Protein AF-A0A9P9NUQ5-F1 (afdb_monomer)

Sequence (157 aa):
LVCNHISLRRHKNSFRQADYSDAPTRTHVYGKLITYFRDKPTKPDWVEKVNLLPDTPVWKLWKERTLQGNATDAKDLYDDCRVILQNRARRDTEEKERQARRAEENARVIFEDARHEKEEATSALFTVSADANATHEAVRNAEMRLRGAEASFNLIE

Nearest PDB structures (foldseek):
  3g6b-assembly1_B  TM=4.483E-01  e=2.975E+00  Thermotoga maritima
  3g67-assembly1_B  TM=4.502E-01  e=3.482E+00  Thermotoga maritima
  3ja6-assembly1_I  TM=4.090E-01  e=8.063E+00  Escherichia coli

Radius of gyration: 34.37 Å; Cα contacts (8 Å, |Δi|>4): 74; chains: 1; bounding box: 95×34×84 Å

Mean predicted aligned error: 12.93 Å

Solvent-accessible surface area (backbone atoms only — not comparable to full-atom values): 9074 Å² total; per-residue (Å²): 137,85,82,80,80,76,58,68,69,63,56,61,57,52,70,73,67,59,82,58,87,82,55,78,48,72,44,42,58,51,43,53,51,52,58,71,50,61,87,43,93,72,56,97,59,57,56,66,76,68,59,73,62,70,97,43,74,48,52,52,55,29,52,56,46,49,73,73,62,57,87,61,56,45,55,60,47,43,54,50,33,46,53,52,51,53,54,48,56,50,51,56,47,56,48,51,53,50,51,50,51,50,51,52,53,51,36,51,51,51,34,54,50,28,47,49,50,29,52,51,34,54,50,51,66,73,47,94,58,99,51,66,65,65,41,53,52,48,30,54,51,25,49,53,48,31,53,52,31,49,57,57,39,66,73,75,111

Secondary structure (DSSP, 8-state):
-------HHHHHHHTTS--GGGSPPHHHHHHHHHHHHHTSSS-TTHHHHTT-S-SSHHHHHHHHHHHTT--S-HHHHHHHHHHHHHHHHHHHHHHHHHHHHHHHHHHHHHHHHHHHHHHHHHHHHHS--S-HHHHHHHHHHHHHHHHHHHHHHTTT-

Structure (mmCIF, N/CA/C/O backbone):
data_AF-A0A9P9NUQ5-F1
#
_entry.id   AF-A0A9P9NUQ5-F1
#
loop_
_atom_site.group_PDB
_atom_site.id
_atom_site.type_symbol
_atom_site.label_atom_id
_atom_site.label_alt_id
_atom_site.label_comp_id
_atom_site.label_asym_id
_atom_site.label_entity_id
_atom_site.label_seq_id
_atom_site.pdbx_PDB_ins_code
_atom_site.Cartn_x
_atom_site.Cartn_y
_atom_site.Cartn_z
_atom_site.occupancy
_atom_site.B_iso_or_equiv
_atom_site.auth_seq_id
_atom_site.auth_comp_id
_atom_site.auth_asym_id
_atom_site.auth_atom_id
_atom_site.pdbx_PDB_model_num
ATOM 1 N N . LEU A 1 1 ? -60.138 -3.903 37.120 1.00 37.00 1 LEU A N 1
ATOM 2 C CA . LEU A 1 1 ? -58.679 -3.985 36.880 1.00 37.00 1 LEU A CA 1
ATOM 3 C C . LEU A 1 1 ? -58.412 -3.450 35.480 1.00 37.00 1 LEU A C 1
ATOM 5 O O . LEU A 1 1 ? -58.644 -4.157 34.512 1.00 37.00 1 LEU A O 1
ATOM 9 N N . VAL A 1 2 ? -58.065 -2.166 35.366 1.00 34.53 2 VAL A N 1
ATOM 10 C CA . VAL A 1 2 ? -57.810 -1.512 34.073 1.00 34.53 2 VAL A CA 1
ATOM 11 C C . VAL A 1 2 ? -56.310 -1.596 33.814 1.00 34.53 2 VAL A C 1
ATOM 13 O O . VAL A 1 2 ? -55.522 -0.962 34.511 1.00 34.53 2 VAL A O 1
ATOM 16 N N . CYS A 1 3 ? -55.905 -2.435 32.863 1.00 41.12 3 CYS A N 1
ATOM 17 C CA . CYS A 1 3 ? -54.513 -2.539 32.443 1.00 41.12 3 CYS A CA 1
ATOM 18 C C . CYS A 1 3 ? -54.112 -1.269 31.683 1.00 41.12 3 CYS A C 1
ATOM 20 O O . CYS A 1 3 ? -54.646 -0.971 30.616 1.00 41.12 3 CYS A O 1
ATOM 22 N N . ASN A 1 4 ? -53.152 -0.528 32.241 1.00 46.91 4 ASN A N 1
ATOM 23 C CA . ASN A 1 4 ? -52.512 0.603 31.584 1.00 46.91 4 ASN A CA 1
ATOM 24 C C . ASN A 1 4 ? -51.770 0.122 30.329 1.00 46.91 4 ASN A C 1
ATOM 26 O O . ASN A 1 4 ? -50.691 -0.465 30.414 1.00 46.91 4 ASN A O 1
ATOM 30 N N . HIS A 1 5 ? -52.328 0.422 29.156 1.00 47.38 5 HIS A N 1
ATOM 31 C CA . HIS A 1 5 ? -51.609 0.403 27.886 1.00 47.38 5 HIS A CA 1
ATOM 32 C C . HIS A 1 5 ? -50.546 1.514 27.891 1.00 47.38 5 HIS A C 1
ATOM 34 O O . HIS A 1 5 ? -50.738 2.609 27.360 1.00 47.38 5 HIS A O 1
ATOM 40 N N . ILE A 1 6 ? -49.399 1.236 28.513 1.00 53.00 6 ILE A N 1
ATOM 41 C CA . ILE A 1 6 ? -48.202 2.064 28.377 1.00 53.00 6 ILE A CA 1
ATOM 42 C C . ILE A 1 6 ? -47.757 1.955 26.915 1.00 53.00 6 ILE A C 1
ATOM 44 O O . ILE A 1 6 ? -47.270 0.927 26.450 1.00 53.00 6 ILE A O 1
ATOM 48 N N . SER A 1 7 ? -48.011 3.020 26.159 1.00 54.12 7 SER A N 1
ATOM 49 C CA . SER A 1 7 ? -47.736 3.102 24.728 1.00 54.12 7 SER A CA 1
ATOM 50 C C . SER A 1 7 ? -46.243 2.912 24.439 1.00 54.12 7 SER A C 1
ATOM 52 O O . SER A 1 7 ? -45.422 3.785 24.730 1.00 54.12 7 SER A O 1
ATOM 54 N N . LEU A 1 8 ? -45.901 1.798 23.780 1.00 51.75 8 LEU A N 1
ATOM 55 C CA . LEU A 1 8 ? -44.569 1.476 23.237 1.00 51.75 8 LEU A CA 1
ATOM 56 C C . LEU A 1 8 ? -43.956 2.611 22.388 1.00 51.75 8 LEU A C 1
ATOM 58 O O . LEU A 1 8 ? -42.737 2.667 22.212 1.00 51.75 8 LEU A O 1
ATOM 62 N N . ARG A 1 9 ? -44.769 3.552 21.879 1.00 50.84 9 ARG A N 1
ATOM 63 C CA . ARG A 1 9 ? -44.282 4.739 21.156 1.00 50.84 9 ARG A CA 1
ATOM 64 C C . ARG A 1 9 ? -43.497 5.705 22.048 1.00 50.84 9 ARG A C 1
ATOM 66 O O . ARG A 1 9 ? -42.528 6.285 21.569 1.00 50.84 9 ARG A O 1
ATOM 73 N N . ARG A 1 10 ? -43.853 5.853 23.332 1.00 49.00 10 ARG A N 1
ATOM 74 C CA . ARG A 1 10 ? -43.114 6.726 24.269 1.00 49.00 10 ARG A CA 1
ATOM 75 C C . ARG A 1 10 ? -41.730 6.161 24.602 1.00 49.00 10 ARG A C 1
ATOM 77 O O . ARG A 1 10 ? -40.779 6.923 24.713 1.00 49.00 10 ARG A O 1
ATOM 84 N N . HIS A 1 11 ? -41.594 4.836 24.684 1.00 50.03 11 HIS A N 1
ATOM 85 C CA . HIS A 1 11 ? -40.300 4.185 24.922 1.00 50.03 11 HIS A CA 1
ATOM 86 C C . HIS A 1 11 ? -39.358 4.262 23.717 1.00 50.03 11 HIS A C 1
ATOM 88 O O . HIS A 1 11 ? -38.173 4.525 23.896 1.00 50.03 11 HIS A O 1
ATOM 94 N N . LYS A 1 12 ? -39.863 4.135 22.481 1.00 48.69 12 LYS A N 1
ATOM 95 C CA . LYS A 1 12 ? -39.018 4.273 21.277 1.00 48.69 12 LYS A CA 1
ATOM 96 C C . LYS A 1 12 ? -38.327 5.639 21.167 1.00 48.69 12 LYS A C 1
ATOM 98 O O . LYS A 1 12 ? -37.210 5.705 20.665 1.00 48.69 12 LYS A O 1
ATOM 103 N N . ASN A 1 13 ? -38.955 6.705 21.663 1.00 49.00 13 ASN A N 1
ATOM 104 C CA . ASN A 1 13 ? -38.344 8.036 21.677 1.00 49.00 13 ASN A CA 1
ATOM 105 C C . ASN A 1 13 ? -37.334 8.222 22.823 1.00 49.00 13 ASN A C 1
ATOM 107 O O . ASN A 1 13 ? -36.395 8.992 22.663 1.00 49.00 13 ASN A O 1
ATOM 111 N N . SER A 1 14 ? -37.469 7.482 23.929 1.00 48.25 14 SER A N 1
ATOM 112 C CA . SER A 1 14 ? -36.513 7.508 25.047 1.00 48.25 14 SER A CA 1
ATOM 113 C C . SER A 1 14 ? -35.173 6.850 24.690 1.00 48.25 14 SER A C 1
ATOM 115 O O . SER A 1 14 ? -34.133 7.355 25.095 1.00 48.25 14 SER A O 1
ATOM 117 N N . PHE A 1 15 ? -35.169 5.804 23.855 1.00 49.25 15 PHE A N 1
ATOM 118 C CA . PHE A 1 15 ? -33.925 5.202 23.344 1.00 49.25 15 PHE A CA 1
ATOM 119 C C . PHE A 1 15 ? -33.164 6.095 22.352 1.00 49.25 15 PHE A C 1
ATOM 121 O O . PHE A 1 15 ? -31.975 5.894 22.137 1.00 49.25 15 PHE A O 1
ATOM 128 N N . ARG A 1 16 ? -33.826 7.087 21.740 1.00 52.31 16 ARG A N 1
ATOM 129 C CA . ARG A 1 16 ? -33.179 8.029 20.809 1.00 52.31 16 ARG A CA 1
ATOM 130 C C . ARG A 1 16 ? -32.397 9.146 21.508 1.00 52.31 16 ARG A C 1
ATOM 132 O O . ARG A 1 16 ? -31.640 9.832 20.834 1.00 52.31 16 ARG A O 1
ATOM 139 N N . GLN A 1 17 ? -32.594 9.338 22.813 1.00 52.19 17 GLN A N 1
ATOM 140 C CA . GLN A 1 17 ? -31.988 10.419 23.604 1.00 52.19 17 GLN A CA 1
ATOM 141 C C . GLN A 1 17 ? -31.138 9.912 24.775 1.00 52.19 17 GLN A C 1
ATOM 143 O O . GLN A 1 17 ? -30.777 10.694 25.649 1.00 52.19 17 GLN A O 1
ATOM 148 N N . ALA A 1 18 ? -30.822 8.617 24.823 1.00 52.97 18 ALA A N 1
ATOM 149 C CA . ALA A 1 18 ? -29.824 8.144 25.767 1.00 52.97 18 ALA A CA 1
ATOM 150 C C . ALA A 1 18 ? -28.452 8.677 25.328 1.00 52.97 18 ALA A C 1
ATOM 152 O O . ALA A 1 18 ? -28.026 8.471 24.190 1.00 52.97 18 ALA A O 1
ATOM 153 N N . ASP A 1 19 ? -27.800 9.408 26.226 1.00 52.53 19 ASP A N 1
ATOM 154 C CA . ASP A 1 19 ? -26.429 9.863 26.056 1.00 52.53 19 ASP A CA 1
ATOM 155 C C . ASP A 1 19 ? -25.505 8.637 26.123 1.00 52.53 19 ASP A C 1
ATOM 157 O O . ASP A 1 19 ? -25.149 8.147 27.192 1.00 52.53 19 ASP A O 1
ATOM 161 N N . TYR A 1 20 ? -25.205 8.065 24.955 1.00 56.22 20 TYR A N 1
ATOM 162 C CA . TYR A 1 20 ? -24.318 6.909 24.801 1.00 56.22 20 TYR A CA 1
ATOM 163 C C . TYR A 1 20 ? -22.841 7.313 24.714 1.00 56.22 20 TYR A C 1
ATOM 165 O O . TYR A 1 20 ? -22.018 6.489 24.314 1.00 56.22 20 TYR A O 1
ATOM 173 N N . SER A 1 21 ? -22.491 8.559 25.051 1.00 61.75 21 SER A N 1
ATOM 174 C CA . SER A 1 21 ? -21.096 9.018 25.059 1.00 61.75 21 SER A CA 1
ATOM 175 C C . SER A 1 21 ? -20.196 8.134 25.930 1.00 61.75 21 SER A C 1
ATOM 177 O O . SER A 1 21 ? -19.050 7.895 25.556 1.00 61.75 21 SER A O 1
ATOM 179 N N . ASP A 1 22 ? -20.751 7.574 27.010 1.00 60.75 22 ASP A N 1
ATOM 180 C CA . ASP A 1 22 ? -20.043 6.732 27.982 1.00 60.75 22 ASP A CA 1
ATOM 181 C C . ASP A 1 22 ? -20.244 5.216 27.758 1.00 60.75 22 ASP A C 1
ATOM 183 O O . ASP A 1 22 ? -19.777 4.373 28.527 1.00 60.75 22 ASP A O 1
ATOM 187 N N . ALA A 1 23 ? -20.962 4.824 26.697 1.00 60.12 23 ALA A N 1
ATOM 188 C CA . ALA A 1 23 ? -21.166 3.414 26.392 1.00 60.12 23 ALA A CA 1
ATOM 189 C C . ALA A 1 23 ? -19.876 2.804 25.806 1.00 60.12 23 ALA A C 1
ATOM 191 O O . ALA A 1 23 ? -19.352 3.313 24.809 1.00 60.12 23 ALA A O 1
ATOM 192 N N . PRO A 1 24 ? -19.370 1.680 26.351 1.00 71.56 24 PRO A N 1
ATOM 193 C CA . PRO A 1 24 ? -18.163 1.054 25.835 1.00 71.56 24 PRO A CA 1
ATOM 194 C C . PRO A 1 24 ? -18.379 0.623 24.383 1.00 71.56 24 PRO A C 1
ATOM 196 O O . PRO A 1 24 ? -19.235 -0.208 24.070 1.00 71.56 24 PRO A O 1
ATOM 199 N N . THR A 1 25 ? -17.581 1.188 23.479 1.00 84.25 25 THR A N 1
ATOM 200 C CA . THR A 1 25 ? -17.596 0.792 22.067 1.00 84.25 25 THR A CA 1
ATOM 201 C C . THR A 1 25 ? -17.139 -0.664 21.913 1.00 84.25 25 THR A C 1
ATOM 203 O O . THR A 1 25 ? -16.500 -1.246 22.794 1.00 84.25 25 THR A O 1
ATOM 206 N N . ARG A 1 26 ? -17.402 -1.267 20.745 1.00 85.62 26 ARG A N 1
ATOM 207 C CA . ARG A 1 26 ? -16.920 -2.625 20.423 1.00 85.62 26 ARG A CA 1
ATOM 208 C C . ARG A 1 26 ? -15.412 -2.785 20.654 1.00 85.62 26 ARG A C 1
ATOM 210 O O . ARG A 1 26 ? -14.989 -3.833 21.127 1.00 85.62 26 ARG A O 1
ATOM 217 N N . THR A 1 27 ? -14.619 -1.747 20.379 1.00 88.31 27 THR A N 1
ATOM 218 C CA . THR A 1 27 ? -13.167 -1.746 20.618 1.00 88.31 27 THR A CA 1
ATOM 219 C C . THR A 1 27 ? -12.831 -1.863 22.104 1.00 88.31 27 THR A C 1
ATOM 221 O O . THR A 1 27 ? -11.952 -2.643 22.448 1.00 88.31 27 THR A O 1
ATOM 224 N N . HIS A 1 28 ? -13.570 -1.202 23.002 1.00 88.44 28 HIS A N 1
ATOM 225 C CA . HIS A 1 28 ? -13.389 -1.363 24.450 1.00 88.44 28 HIS A CA 1
ATOM 226 C C . HIS A 1 28 ? -13.701 -2.786 24.916 1.00 88.44 28 HIS A C 1
ATOM 228 O O . HIS A 1 28 ? -12.928 -3.375 25.672 1.00 88.44 28 HIS A O 1
ATOM 234 N N . VAL A 1 29 ? -14.822 -3.355 24.459 1.00 88.44 29 VAL A N 1
ATOM 235 C CA . VAL A 1 29 ? -15.234 -4.716 24.842 1.00 88.44 29 VAL A CA 1
ATOM 236 C C . VAL A 1 29 ? -14.210 -5.741 24.362 1.00 88.44 29 VAL A C 1
ATOM 238 O O . VAL A 1 29 ? -13.713 -6.540 25.156 1.00 88.44 29 VAL A O 1
ATOM 241 N N . TYR A 1 30 ? -13.848 -5.697 23.078 1.00 89.50 30 TYR A N 1
ATOM 242 C CA . TYR A 1 30 ? -12.863 -6.619 22.521 1.00 89.50 30 TYR A CA 1
ATOM 243 C C . TYR A 1 30 ? -11.472 -6.394 23.109 1.00 89.50 30 TYR A C 1
ATOM 245 O O . TYR A 1 30 ? -10.773 -7.366 23.375 1.00 89.50 30 TYR A O 1
ATOM 253 N N . GLY A 1 31 ? -11.092 -5.144 23.379 1.00 89.06 31 GLY A N 1
ATOM 254 C CA . GLY A 1 31 ? -9.790 -4.802 23.945 1.00 89.06 31 GLY A CA 1
ATOM 255 C C . GLY A 1 31 ? -9.622 -5.423 25.324 1.00 89.06 31 GLY A C 1
ATOM 256 O O . GLY A 1 31 ? -8.639 -6.113 25.571 1.00 89.06 31 GLY A O 1
ATOM 257 N N . LYS A 1 32 ? -10.639 -5.296 26.189 1.00 87.88 32 LYS A N 1
ATOM 258 C CA . LYS A 1 32 ? -10.642 -5.948 27.508 1.00 87.88 32 LYS A CA 1
ATOM 259 C C . LYS A 1 32 ? -10.537 -7.467 27.408 1.00 87.88 32 LYS A C 1
ATOM 261 O O . LYS A 1 32 ? -9.768 -8.057 28.158 1.00 87.88 32 LYS A O 1
ATOM 266 N N . LEU A 1 33 ? -11.280 -8.099 26.496 1.00 87.81 33 LEU A N 1
ATOM 267 C CA . LEU A 1 33 ? -11.217 -9.551 26.303 1.00 87.81 33 LEU A CA 1
ATOM 268 C C . LEU A 1 33 ? -9.823 -9.996 25.848 1.00 87.81 33 LEU A C 1
ATOM 270 O O . LEU A 1 33 ? -9.242 -10.900 26.442 1.00 87.81 33 LEU A O 1
ATOM 274 N N . ILE A 1 34 ? -9.268 -9.340 24.829 1.00 88.06 34 ILE A N 1
ATOM 275 C CA . ILE A 1 34 ? -7.944 -9.655 24.284 1.00 88.06 34 ILE A CA 1
ATOM 276 C C . ILE A 1 34 ? -6.875 -9.496 25.365 1.00 88.06 34 ILE A C 1
ATOM 278 O O . ILE A 1 34 ? -6.109 -10.427 25.591 1.00 88.06 34 ILE A O 1
ATOM 282 N N . THR A 1 35 ? -6.871 -8.376 26.090 1.00 86.44 35 THR A N 1
ATOM 283 C CA . THR A 1 35 ? -5.903 -8.124 27.166 1.00 86.44 35 THR A CA 1
ATOM 284 C C . THR A 1 35 ? -6.058 -9.113 28.322 1.00 86.44 35 THR A C 1
ATOM 286 O O . THR A 1 35 ? -5.062 -9.626 28.821 1.00 86.44 35 THR A O 1
ATOM 289 N N . TYR A 1 36 ? -7.289 -9.441 28.727 1.00 85.31 36 TYR A N 1
ATOM 290 C CA . TYR A 1 36 ? -7.546 -10.378 29.827 1.00 85.31 36 TYR A CA 1
ATOM 291 C C . TYR A 1 36 ? -7.088 -11.812 29.520 1.00 85.31 36 TYR A C 1
ATOM 293 O O . TYR A 1 36 ? -6.634 -12.531 30.413 1.00 85.31 36 TYR A O 1
ATOM 301 N N . PHE A 1 37 ? -7.221 -12.248 28.265 1.00 84.12 37 PHE A N 1
ATOM 302 C CA . PHE A 1 37 ? -6.808 -13.583 27.832 1.00 84.12 37 PHE A CA 1
ATOM 303 C C . PHE A 1 37 ? -5.376 -13.639 27.280 1.00 84.12 37 PHE A C 1
ATOM 305 O O . PHE A 1 37 ? -4.886 -14.741 27.051 1.00 84.12 37 PHE A O 1
ATOM 312 N N . ARG A 1 38 ? -4.692 -12.498 27.107 1.00 80.31 38 ARG A N 1
ATOM 313 C CA . ARG A 1 38 ? -3.326 -12.414 26.557 1.00 80.31 38 ARG A CA 1
ATOM 314 C C . ARG A 1 38 ? -2.331 -13.292 27.313 1.00 80.31 38 ARG A C 1
ATOM 316 O O . ARG A 1 38 ? -1.589 -14.044 26.694 1.00 80.31 38 ARG A O 1
ATOM 323 N N . ASP A 1 39 ? -2.343 -13.201 28.639 1.00 76.25 39 ASP A N 1
ATOM 324 C CA . ASP A 1 39 ? -1.330 -13.825 29.501 1.00 76.25 39 ASP A CA 1
ATOM 325 C C . ASP A 1 39 ? -1.736 -15.245 29.944 1.00 76.25 39 ASP A C 1
ATOM 327 O O . ASP A 1 39 ? -1.075 -15.870 30.775 1.00 76.25 39 ASP A O 1
ATOM 331 N N . LYS A 1 40 ? -2.847 -15.778 29.411 1.00 77.81 40 LYS A N 1
ATOM 332 C CA . LYS A 1 40 ? -3.323 -17.118 29.761 1.00 77.81 40 LYS A CA 1
ATOM 333 C C . LYS A 1 40 ? -2.622 -18.183 28.908 1.00 77.81 40 LYS A C 1
ATOM 335 O O . LYS A 1 40 ? -2.427 -17.990 27.712 1.00 77.81 40 LYS A O 1
ATOM 340 N N . PRO A 1 41 ? -2.315 -19.365 29.478 1.00 64.06 41 PRO A N 1
ATOM 341 C CA . PRO A 1 41 ? -1.583 -20.435 28.786 1.00 64.06 41 PRO A CA 1
ATOM 342 C C . PRO A 1 41 ? -2.341 -21.029 27.582 1.00 64.06 41 PRO A C 1
ATOM 344 O O . PRO A 1 41 ? -1.788 -21.791 26.790 1.00 64.06 41 PRO A O 1
ATOM 347 N N . THR A 1 42 ? -3.619 -20.684 27.416 1.00 59.41 42 THR A N 1
ATOM 348 C CA . THR A 1 42 ? -4.454 -21.060 26.275 1.00 59.41 42 THR A CA 1
ATOM 349 C C . THR A 1 42 ? -4.208 -20.119 25.090 1.00 59.41 42 THR A C 1
ATOM 351 O O . THR A 1 42 ? -4.946 -19.170 24.888 1.00 59.41 42 THR A O 1
ATOM 354 N N . LYS A 1 43 ? -3.160 -20.444 24.319 1.00 60.47 43 LYS A N 1
ATOM 355 C CA . LYS A 1 43 ? -2.788 -20.028 22.944 1.00 60.47 43 LYS A CA 1
ATOM 356 C C . LYS A 1 43 ? -3.157 -18.599 22.450 1.00 60.47 43 LYS A C 1
ATOM 358 O O . LYS A 1 43 ? -4.331 -18.240 22.418 1.00 60.47 43 LYS A O 1
ATOM 363 N N . PRO A 1 44 ? -2.201 -17.875 21.830 1.00 58.84 44 PRO A N 1
ATOM 364 C CA . PRO A 1 44 ? -2.395 -16.507 21.322 1.00 58.84 44 PRO A CA 1
ATOM 365 C C . PRO A 1 44 ? -3.462 -16.335 20.212 1.00 58.84 44 PRO A C 1
ATOM 367 O O . PRO A 1 44 ? -3.950 -15.225 20.023 1.00 58.84 44 PRO A O 1
ATOM 370 N N . ASP A 1 45 ? -3.902 -17.408 19.537 1.00 71.31 45 ASP A N 1
ATOM 371 C CA . ASP A 1 45 ? -4.802 -17.329 18.363 1.00 71.31 45 ASP A CA 1
ATOM 372 C C . ASP A 1 45 ? -6.275 -17.683 18.621 1.00 71.31 45 ASP A C 1
ATOM 374 O O . ASP A 1 45 ? -7.031 -17.993 17.697 1.00 71.31 45 ASP A O 1
ATOM 378 N N . TRP A 1 46 ? -6.742 -17.657 19.870 1.00 81.75 46 TRP A N 1
ATOM 379 C CA . TRP A 1 46 ? -8.164 -17.916 20.141 1.00 81.75 46 TRP A CA 1
ATOM 380 C C . TRP A 1 46 ? -9.087 -16.884 19.467 1.00 81.75 46 TRP A C 1
ATOM 382 O O . TRP A 1 46 ? -10.187 -17.238 19.048 1.00 81.75 46 TRP A O 1
ATOM 392 N N . VAL A 1 47 ? -8.619 -15.640 19.308 1.00 84.44 47 VAL A N 1
ATOM 393 C CA . VAL A 1 47 ? -9.362 -14.537 18.674 1.00 84.44 47 VAL A CA 1
ATOM 394 C C . VAL A 1 47 ? -9.738 -14.873 17.228 1.00 84.44 47 VAL A C 1
ATOM 396 O O . VAL A 1 47 ? -10.860 -14.594 16.806 1.00 84.44 47 VAL A O 1
ATOM 399 N N . GLU A 1 48 ? -8.822 -15.499 16.486 1.00 83.06 48 GLU A N 1
ATOM 400 C CA . GLU A 1 48 ? -9.045 -15.904 15.093 1.00 83.06 48 GLU A CA 1
ATOM 401 C C . GLU A 1 48 ? -9.959 -17.124 15.013 1.00 83.06 48 GLU A C 1
ATOM 403 O O . GLU A 1 48 ? -10.891 -17.154 14.215 1.00 83.06 48 GLU A O 1
ATOM 408 N N . LYS A 1 49 ? -9.759 -18.099 15.906 1.00 83.38 49 LYS A N 1
ATOM 409 C CA . LYS A 1 49 ? -10.568 -19.326 15.945 1.00 83.38 49 LYS A CA 1
ATOM 410 C C . LYS A 1 49 ? -12.049 -19.072 16.181 1.00 83.38 49 LYS A C 1
ATOM 412 O O . LYS A 1 49 ? -12.878 -19.790 15.633 1.00 83.38 49 LYS A O 1
ATOM 417 N N . VAL A 1 50 ? -12.379 -18.089 17.014 1.00 84.81 50 VAL A N 1
ATOM 418 C CA . VAL A 1 50 ? -13.775 -17.739 17.312 1.00 84.81 50 VAL A CA 1
ATOM 419 C C . VAL A 1 50 ? -14.317 -16.643 16.391 1.00 84.81 50 VAL A C 1
ATOM 421 O O . VAL A 1 50 ? -15.452 -16.213 16.579 1.00 84.81 50 VAL A O 1
ATOM 424 N N . ASN A 1 51 ? -13.516 -16.186 15.418 1.00 85.94 51 ASN A N 1
ATOM 425 C CA . ASN A 1 51 ? -13.849 -15.110 14.486 1.00 85.94 51 ASN A CA 1
ATOM 426 C C . ASN A 1 51 ? -14.435 -13.871 15.199 1.00 85.94 51 ASN A C 1
ATOM 428 O O . ASN A 1 51 ? -15.467 -13.327 14.804 1.00 85.94 51 ASN A O 1
ATOM 432 N N . LEU A 1 52 ? -13.809 -13.467 16.316 1.00 87.00 52 LEU A N 1
ATOM 433 C CA . LEU A 1 52 ? -14.340 -12.412 17.193 1.00 87.00 52 LEU A CA 1
ATOM 434 C C . LEU A 1 52 ? -14.336 -11.038 16.514 1.00 87.00 52 LEU A C 1
ATOM 436 O O . LEU A 1 52 ? -15.219 -10.208 16.746 1.00 87.00 52 LEU A O 1
ATOM 440 N N . LEU A 1 53 ? -13.284 -10.781 15.736 1.00 90.44 53 LEU A N 1
ATOM 441 C CA . LEU A 1 53 ? -13.021 -9.497 15.106 1.00 90.44 53 LEU A CA 1
ATOM 442 C C . LEU A 1 53 ? -13.373 -9.559 13.618 1.00 90.44 53 LEU A C 1
ATOM 444 O O . LEU A 1 53 ? -13.128 -10.583 12.986 1.00 90.44 53 LEU A O 1
ATOM 448 N N . PRO A 1 54 ? -13.884 -8.464 13.031 1.00 90.94 54 PRO A N 1
ATOM 449 C CA . PRO A 1 54 ? -14.038 -8.379 11.585 1.00 90.94 54 PRO A CA 1
ATOM 450 C C . PRO A 1 54 ? -12.702 -8.584 10.857 1.00 90.94 54 PRO A C 1
ATOM 452 O O . PRO A 1 54 ? -11.677 -8.043 11.277 1.00 90.94 54 PRO A O 1
ATOM 455 N N . ASP A 1 55 ? -12.730 -9.294 9.728 1.00 91.06 55 ASP A N 1
ATOM 456 C CA . ASP A 1 55 ? -11.554 -9.518 8.883 1.00 91.06 55 ASP A CA 1
ATOM 457 C C . ASP A 1 55 ? -11.239 -8.278 8.032 1.00 91.06 55 ASP A C 1
ATOM 459 O O . ASP A 1 55 ? -11.535 -8.206 6.841 1.00 91.06 55 ASP A O 1
ATOM 463 N N . THR A 1 56 ? -10.684 -7.246 8.670 1.00 93.75 56 THR A N 1
ATOM 464 C CA . THR A 1 56 ? -10.203 -6.046 7.976 1.00 93.75 56 THR A CA 1
ATOM 465 C C . THR A 1 56 ? -8.789 -5.671 8.422 1.00 93.75 56 THR A C 1
ATOM 467 O O . THR A 1 56 ? -8.396 -5.969 9.556 1.00 93.75 56 THR A O 1
ATOM 470 N N . PRO A 1 57 ? -8.012 -4.965 7.574 1.00 94.56 57 PRO A N 1
ATOM 471 C CA . PRO A 1 57 ? -6.648 -4.557 7.916 1.00 94.56 57 PRO A CA 1
ATOM 472 C C . PRO A 1 57 ? -6.554 -3.739 9.212 1.00 94.56 57 PRO A C 1
ATOM 474 O O . PRO A 1 57 ? -5.602 -3.898 9.972 1.00 94.56 57 PRO A O 1
ATOM 477 N N . VAL A 1 58 ? -7.560 -2.899 9.494 1.00 95.25 58 VAL A N 1
ATOM 478 C CA . VAL A 1 58 ? -7.598 -2.064 10.708 1.00 95.25 58 VAL A CA 1
ATOM 479 C C . VAL A 1 58 ? -7.719 -2.929 11.958 1.00 95.25 58 VAL A C 1
ATOM 481 O O . VAL A 1 58 ? -6.965 -2.730 12.904 1.00 95.25 58 VAL A O 1
ATOM 484 N N . TRP A 1 59 ? -8.623 -3.913 11.958 1.00 94.25 59 TRP A N 1
ATOM 485 C CA . TRP A 1 59 ? -8.815 -4.806 13.103 1.00 94.25 59 TRP A CA 1
ATOM 486 C C . TRP A 1 59 ? -7.621 -5.736 13.333 1.00 94.25 59 TRP A C 1
ATOM 488 O O . TRP A 1 59 ? -7.291 -6.003 14.487 1.00 94.25 59 TRP A O 1
ATOM 498 N N . LYS A 1 60 ? -6.940 -6.174 12.265 1.00 93.06 60 LYS A N 1
ATOM 499 C CA . LYS A 1 60 ? -5.695 -6.956 12.362 1.00 93.06 60 LYS A CA 1
ATOM 500 C C . LYS A 1 60 ? -4.586 -6.160 13.047 1.00 93.06 60 LYS A C 1
ATOM 502 O O . LYS A 1 60 ? -4.079 -6.592 14.080 1.00 93.06 60 LYS A O 1
ATOM 507 N N . LEU A 1 61 ? -4.297 -4.961 12.538 1.00 93.38 61 LEU A N 1
ATOM 508 C CA . LEU A 1 61 ? -3.279 -4.076 13.109 1.00 93.38 61 LEU A CA 1
ATOM 509 C C . LEU A 1 61 ? -3.617 -3.669 14.550 1.00 93.38 61 LEU A C 1
ATOM 511 O O . LEU A 1 61 ? -2.746 -3.631 15.418 1.00 93.38 61 LEU A O 1
ATOM 515 N N . TRP A 1 62 ? -4.891 -3.382 14.814 1.00 94.19 62 TRP A N 1
ATOM 516 C CA . TRP A 1 62 ? -5.359 -3.038 16.150 1.00 94.19 62 TRP A CA 1
ATOM 517 C C . TRP A 1 62 ? -5.168 -4.199 17.135 1.00 94.19 62 TRP A C 1
ATOM 519 O O . TRP A 1 62 ? -4.579 -3.986 18.190 1.00 94.19 62 TRP A O 1
ATOM 529 N N . LYS A 1 63 ? -5.556 -5.435 16.767 1.00 91.00 63 LYS A N 1
ATOM 530 C CA . LYS A 1 63 ? -5.353 -6.651 17.583 1.00 91.00 63 LYS A CA 1
ATOM 531 C C . LYS A 1 63 ? -3.883 -6.829 17.956 1.00 91.00 63 LYS A C 1
ATOM 533 O O . LYS A 1 63 ? -3.568 -7.049 19.123 1.00 91.00 63 LYS A O 1
ATOM 538 N N . GLU A 1 64 ? -2.993 -6.734 16.970 1.00 90.50 64 GLU A N 1
ATOM 539 C CA . GLU A 1 64 ? -1.545 -6.855 17.171 1.00 90.50 64 GLU A CA 1
ATOM 540 C C . GLU A 1 64 ? -1.038 -5.835 18.196 1.00 90.50 64 GLU A C 1
ATOM 542 O O . GLU A 1 64 ? -0.333 -6.197 19.139 1.00 90.50 64 GLU A O 1
ATOM 547 N N . ARG A 1 65 ? -1.453 -4.571 18.071 1.00 90.56 65 ARG A N 1
ATOM 548 C CA . ARG A 1 65 ? -1.049 -3.504 18.997 1.00 90.56 65 ARG A CA 1
ATOM 549 C C . ARG A 1 65 ? -1.655 -3.642 20.390 1.00 90.56 65 ARG A C 1
ATOM 551 O O . ARG A 1 65 ? -0.991 -3.320 21.373 1.00 90.56 65 ARG A O 1
ATOM 558 N N . THR A 1 66 ? -2.886 -4.137 20.501 1.00 89.62 66 THR A N 1
ATOM 559 C CA . THR A 1 66 ? -3.496 -4.460 21.798 1.00 89.62 66 THR A CA 1
ATOM 560 C C . THR A 1 66 ? -2.715 -5.574 22.499 1.00 89.62 66 THR A C 1
ATOM 562 O O . THR A 1 66 ? -2.409 -5.463 23.685 1.00 89.62 66 THR A O 1
ATOM 565 N N . LEU A 1 67 ? -2.319 -6.621 21.767 1.00 87.12 67 LEU A N 1
ATOM 566 C CA . LEU A 1 67 ? -1.517 -7.722 22.311 1.00 87.12 67 LEU A CA 1
ATOM 567 C C . LEU A 1 67 ? -0.113 -7.278 22.740 1.00 87.12 67 LEU A C 1
ATOM 569 O O . LEU A 1 67 ? 0.393 -7.779 23.740 1.00 87.12 67 LEU A O 1
ATOM 573 N N . GLN A 1 68 ? 0.478 -6.288 22.066 1.00 86.62 68 GLN A N 1
ATOM 574 C CA . GLN A 1 68 ? 1.749 -5.665 22.469 1.00 86.62 68 GLN A CA 1
ATOM 575 C C . GLN A 1 68 ? 1.665 -4.890 23.798 1.00 86.62 68 GLN A C 1
A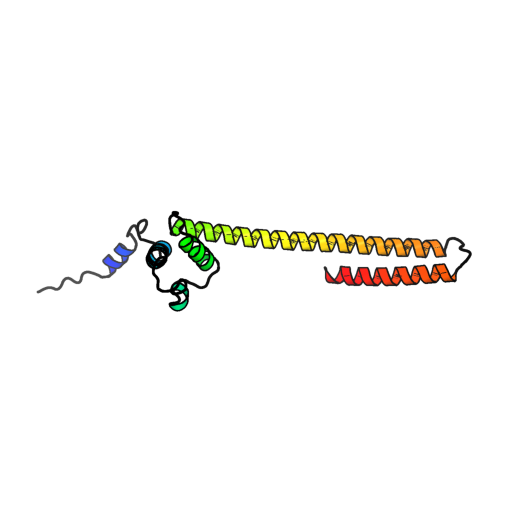TOM 577 O O . GLN A 1 68 ? 2.682 -4.414 24.293 1.00 86.62 68 GLN A O 1
ATOM 582 N N . GLY A 1 69 ? 0.477 -4.790 24.407 1.00 73.88 69 GLY A N 1
ATOM 583 C CA . GLY A 1 69 ? 0.299 -4.195 25.728 1.00 73.88 69 GLY A CA 1
ATOM 584 C C . GLY A 1 69 ? 0.301 -2.674 25.720 1.00 73.88 69 GLY A C 1
ATOM 585 O O . GLY A 1 69 ? 0.693 -2.065 26.711 1.00 73.88 69 GLY A O 1
ATOM 586 N N . ASN A 1 70 ? -0.136 -2.061 24.618 1.00 70.69 70 ASN A N 1
ATOM 587 C CA . ASN A 1 70 ? -0.262 -0.614 24.556 1.00 70.69 70 ASN A CA 1
ATOM 588 C C . ASN A 1 70 ? -1.293 -0.122 25.594 1.00 70.69 70 ASN A C 1
ATOM 590 O O . ASN A 1 70 ? -2.413 -0.627 25.639 1.00 70.69 70 ASN A O 1
ATOM 594 N N . ALA A 1 71 ? -0.904 0.843 26.431 1.00 69.62 71 ALA A N 1
ATOM 595 C CA . ALA A 1 71 ? -1.729 1.373 27.523 1.00 69.62 71 ALA A CA 1
ATOM 596 C C . ALA A 1 71 ? -2.742 2.442 27.065 1.00 69.62 71 ALA A C 1
ATOM 598 O O . ALA A 1 71 ? -3.468 3.000 27.885 1.00 69.62 71 ALA A O 1
ATOM 599 N N . THR A 1 72 ? -2.772 2.747 25.766 1.00 80.12 72 THR A N 1
ATOM 600 C CA . THR A 1 72 ? -3.729 3.664 25.140 1.00 80.12 72 THR A CA 1
ATOM 601 C C . THR A 1 72 ? -5.160 3.144 25.265 1.00 80.12 72 THR A C 1
ATOM 603 O O . THR A 1 72 ? -5.396 1.932 25.251 1.00 80.12 72 THR A O 1
ATOM 606 N N . ASP A 1 73 ? -6.122 4.065 25.327 1.00 87.81 73 ASP A N 1
ATOM 607 C CA . ASP A 1 73 ? -7.530 3.716 25.208 1.00 87.81 73 ASP A CA 1
ATOM 608 C C . ASP A 1 73 ? -7.799 2.875 23.945 1.00 87.81 73 ASP A C 1
ATOM 610 O O . ASP A 1 73 ? -7.218 3.076 22.875 1.00 87.81 73 ASP A O 1
ATOM 614 N N . ALA A 1 74 ? -8.686 1.890 24.073 1.00 87.06 74 ALA A N 1
ATOM 615 C CA . ALA A 1 74 ? -8.923 0.901 23.033 1.00 87.06 74 ALA A CA 1
ATOM 616 C C . ALA A 1 74 ? -9.571 1.502 21.774 1.00 87.06 74 ALA A C 1
ATOM 618 O O . ALA A 1 74 ? -9.357 0.993 20.669 1.00 87.06 74 ALA A O 1
ATOM 619 N N . LYS A 1 75 ? -10.386 2.553 21.924 1.00 88.62 75 LYS A N 1
ATOM 620 C CA . LYS A 1 75 ? -10.977 3.293 20.806 1.00 88.62 75 LYS A CA 1
ATOM 621 C C . LYS A 1 75 ? -9.936 4.191 20.148 1.00 88.62 75 LYS A C 1
ATOM 623 O O . LYS A 1 75 ? -9.805 4.120 18.928 1.00 88.62 75 LYS A O 1
ATOM 628 N N . ASP A 1 76 ? -9.158 4.929 20.929 1.00 91.06 76 ASP A N 1
ATOM 629 C CA . ASP A 1 76 ? -8.107 5.800 20.388 1.00 91.06 76 ASP A CA 1
ATOM 630 C C . ASP A 1 76 ? -7.069 4.988 19.601 1.00 91.06 76 ASP A C 1
ATOM 632 O O . ASP A 1 76 ? -6.728 5.324 18.468 1.00 91.06 76 ASP A O 1
ATOM 636 N N . LEU A 1 77 ? -6.678 3.819 20.123 1.00 92.62 77 LEU A N 1
ATOM 637 C CA . LEU A 1 77 ? -5.795 2.891 19.417 1.00 92.62 77 LEU A CA 1
ATOM 638 C C . LEU A 1 77 ? -6.368 2.452 18.060 1.00 92.62 77 LEU A C 1
ATOM 640 O O . LEU A 1 77 ? -5.619 2.223 17.107 1.00 92.62 77 LEU A O 1
ATOM 644 N N . TYR A 1 78 ? -7.687 2.283 17.960 1.00 93.19 78 TYR A N 1
ATOM 645 C CA . TYR A 1 78 ? -8.346 1.898 16.712 1.00 93.19 78 TYR A CA 1
ATOM 646 C C . TYR A 1 78 ? -8.331 3.039 15.696 1.00 93.19 78 TYR A C 1
ATOM 648 O O . TYR A 1 78 ? -8.015 2.813 14.523 1.00 93.19 78 TYR A O 1
ATOM 656 N N . ASP A 1 79 ? -8.635 4.256 16.143 1.00 93.06 79 ASP A N 1
ATOM 657 C CA . ASP A 1 79 ? -8.586 5.447 15.300 1.00 93.06 79 ASP A CA 1
ATOM 658 C C . ASP A 1 79 ? -7.156 5.705 14.792 1.00 93.06 79 ASP A C 1
ATOM 660 O O . ASP A 1 79 ? -6.969 5.918 13.590 1.00 93.06 79 ASP A O 1
ATOM 664 N N . ASP A 1 80 ? -6.140 5.526 15.639 1.00 94.44 80 ASP A N 1
ATOM 665 C CA . ASP A 1 80 ? -4.729 5.576 15.243 1.00 94.44 80 ASP A CA 1
ATOM 666 C C . ASP A 1 80 ? -4.390 4.532 14.174 1.00 94.44 80 ASP A C 1
ATOM 668 O O . ASP A 1 80 ? -3.741 4.839 13.171 1.00 94.44 80 ASP A O 1
ATOM 672 N N . CYS A 1 81 ? -4.851 3.288 14.342 1.00 94.81 81 CYS A N 1
ATOM 673 C CA . CYS A 1 81 ? -4.650 2.238 13.342 1.00 94.81 81 CYS A CA 1
ATOM 674 C C . CYS A 1 81 ? -5.290 2.608 11.999 1.00 94.81 81 CYS A C 1
ATOM 676 O O . CYS A 1 81 ? -4.691 2.365 10.946 1.00 94.81 81 CYS A O 1
ATOM 678 N N . ARG A 1 82 ? -6.478 3.227 12.019 1.00 95.44 82 ARG A N 1
ATOM 679 C CA . ARG A 1 82 ? -7.147 3.710 10.805 1.00 95.44 82 ARG A CA 1
ATOM 680 C C . ARG A 1 82 ? -6.313 4.786 10.111 1.00 95.44 82 ARG A C 1
ATOM 682 O O . ARG A 1 82 ? -6.081 4.671 8.909 1.00 95.44 82 ARG A O 1
ATOM 689 N N . VAL A 1 83 ? -5.818 5.776 10.8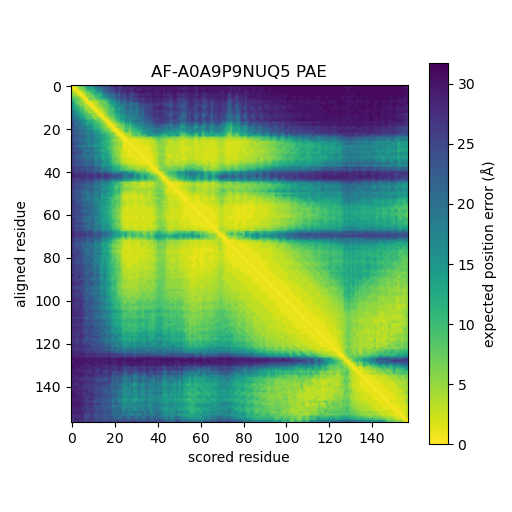55 1.00 96.00 83 VAL A N 1
ATOM 690 C CA . VAL A 1 83 ? -4.967 6.850 10.311 1.00 96.00 83 VAL A CA 1
ATOM 691 C C . VAL A 1 83 ? -3.662 6.288 9.746 1.00 96.00 83 VAL A C 1
ATOM 693 O O . VAL A 1 83 ? -3.249 6.657 8.648 1.00 96.00 83 VAL A O 1
ATOM 696 N N . ILE A 1 84 ? -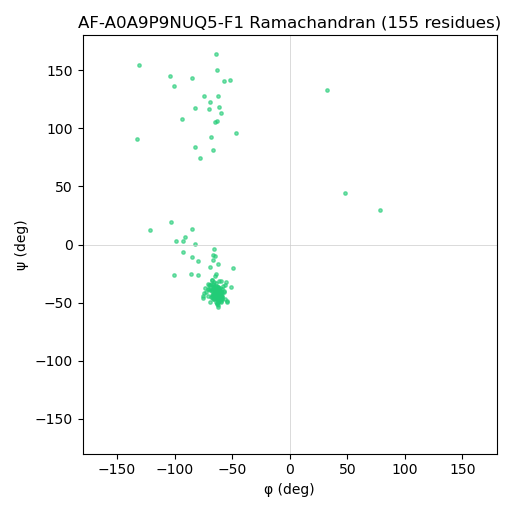3.021 5.349 10.447 1.00 95.50 84 ILE A N 1
ATOM 697 C CA . ILE A 1 84 ? -1.786 4.702 9.983 1.00 95.50 84 ILE A CA 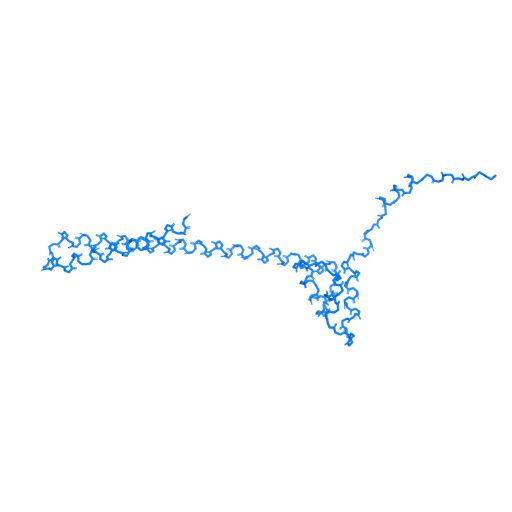1
ATOM 698 C C . ILE A 1 84 ? -2.006 3.997 8.647 1.00 95.50 84 ILE A C 1
ATOM 700 O O . ILE A 1 84 ? -1.195 4.154 7.735 1.00 95.50 84 ILE A O 1
ATOM 704 N N . LEU A 1 85 ? -3.089 3.231 8.515 1.00 95.75 85 LEU A N 1
ATOM 705 C CA . LEU A 1 85 ? -3.382 2.497 7.285 1.00 95.75 85 LEU A CA 1
ATOM 706 C C . LEU A 1 85 ? -3.750 3.429 6.129 1.00 95.75 85 LEU A C 1
ATOM 708 O O . LEU A 1 85 ? -3.282 3.208 5.015 1.00 95.75 85 LEU A O 1
ATOM 712 N N . GLN A 1 86 ? -4.504 4.498 6.392 1.00 95.12 86 GLN A N 1
ATOM 713 C CA . GLN A 1 86 ? -4.782 5.534 5.392 1.00 95.12 86 GLN A CA 1
ATOM 714 C C . GLN A 1 86 ? -3.492 6.206 4.907 1.00 95.12 86 GLN A C 1
ATOM 716 O O . GLN A 1 86 ? -3.273 6.339 3.704 1.00 95.12 86 GLN A O 1
ATOM 721 N N . ASN A 1 87 ? -2.597 6.559 5.831 1.00 95.38 87 ASN A N 1
ATOM 722 C CA . ASN A 1 87 ? -1.312 7.165 5.496 1.00 95.38 87 ASN A CA 1
ATOM 723 C C . ASN A 1 87 ? -0.402 6.215 4.711 1.00 95.38 87 ASN A C 1
ATOM 725 O O . ASN A 1 87 ? 0.292 6.666 3.803 1.00 95.38 87 ASN A O 1
ATOM 729 N N . ARG A 1 88 ? -0.400 4.915 5.037 1.00 94.88 88 ARG A N 1
ATOM 730 C CA . ARG A 1 88 ? 0.331 3.895 4.269 1.00 94.88 88 ARG A CA 1
ATOM 731 C C . ARG A 1 88 ? -0.205 3.793 2.845 1.00 94.88 88 ARG A C 1
ATOM 733 O O . ARG A 1 88 ? 0.563 3.980 1.915 1.00 94.88 88 ARG A O 1
ATOM 740 N N . ALA A 1 89 ? -1.518 3.631 2.681 1.00 93.75 89 ALA A N 1
ATOM 741 C CA . ALA A 1 89 ? -2.142 3.547 1.360 1.00 93.75 89 ALA A CA 1
ATOM 742 C C . ALA A 1 89 ? -1.850 4.785 0.493 1.00 93.75 89 ALA A C 1
ATOM 744 O O . ALA A 1 89 ? -1.561 4.660 -0.698 1.00 93.75 89 ALA A O 1
ATOM 745 N N . ARG A 1 90 ? -1.868 5.982 1.097 1.00 95.06 90 ARG A N 1
ATOM 746 C CA . ARG A 1 90 ? -1.502 7.220 0.401 1.00 95.06 90 ARG A CA 1
ATOM 747 C C . ARG A 1 90 ? -0.040 7.205 -0.049 1.00 95.06 90 ARG A C 1
ATOM 749 O O . ARG A 1 90 ? 0.224 7.448 -1.220 1.00 95.06 90 ARG A O 1
ATOM 756 N N . ARG A 1 91 ? 0.897 6.881 0.849 1.00 95.38 91 ARG A N 1
ATOM 757 C CA . ARG A 1 91 ? 2.334 6.814 0.522 1.00 95.38 91 ARG A CA 1
ATOM 758 C C . ARG A 1 91 ? 2.632 5.784 -0.561 1.00 95.38 91 ARG A C 1
ATOM 760 O O . ARG A 1 91 ? 3.420 6.072 -1.450 1.00 95.38 91 ARG A O 1
ATOM 767 N N . ASP A 1 92 ? 1.988 4.622 -0.509 1.00 94.69 92 ASP A N 1
ATOM 768 C CA . ASP A 1 92 ? 2.166 3.572 -1.514 1.00 94.69 92 ASP A CA 1
ATOM 769 C C . ASP A 1 92 ? 1.678 4.037 -2.894 1.00 94.69 92 ASP A C 1
ATOM 771 O O . ASP A 1 92 ? 2.277 3.704 -3.913 1.00 94.69 92 ASP A O 1
ATOM 775 N N . THR A 1 93 ? 0.609 4.837 -2.933 1.00 95.06 93 THR A N 1
ATOM 776 C CA . THR A 1 93 ? 0.101 5.444 -4.173 1.00 95.06 93 THR A CA 1
ATOM 777 C C . THR A 1 93 ? 1.069 6.504 -4.700 1.00 95.06 93 THR A C 1
ATOM 779 O O . THR A 1 93 ? 1.478 6.437 -5.855 1.00 95.06 93 THR A O 1
ATOM 782 N N . GLU A 1 94 ? 1.513 7.425 -3.840 1.00 95.31 94 GLU A N 1
ATOM 783 C CA . GLU A 1 94 ? 2.497 8.462 -4.187 1.00 95.31 94 GLU A CA 1
ATOM 784 C C . GLU A 1 94 ? 3.827 7.857 -4.673 1.00 95.31 94 GLU A C 1
ATOM 786 O O . GLU A 1 94 ? 4.454 8.381 -5.593 1.00 95.31 94 GLU A O 1
ATOM 791 N N . GLU A 1 95 ? 4.271 6.752 -4.069 1.00 94.50 95 GLU A N 1
ATOM 792 C CA . GLU A 1 95 ? 5.471 6.025 -4.485 1.00 94.50 95 GLU A CA 1
ATOM 793 C C . GLU A 1 95 ? 5.291 5.391 -5.864 1.00 94.50 95 GLU A C 1
ATOM 795 O O . GLU A 1 95 ? 6.151 5.566 -6.724 1.00 94.50 95 GLU A O 1
ATOM 800 N N . LYS A 1 96 ? 4.163 4.713 -6.107 1.00 94.56 96 LYS A N 1
ATOM 801 C CA . LYS A 1 96 ? 3.853 4.132 -7.421 1.00 94.56 96 LYS A CA 1
ATOM 802 C C . LYS A 1 96 ? 3.808 5.192 -8.514 1.00 94.56 96 LYS A C 1
ATOM 804 O O . LYS A 1 9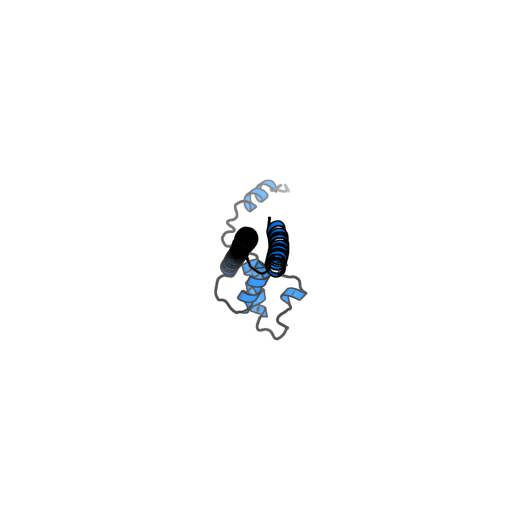6 ? 4.405 4.998 -9.566 1.00 94.56 96 LYS A O 1
ATOM 809 N N . GLU A 1 97 ? 3.166 6.329 -8.257 1.00 94.69 97 GLU A N 1
ATOM 810 C CA . GLU A 1 97 ? 3.142 7.448 -9.203 1.00 94.69 97 GLU A CA 1
ATOM 811 C C . GLU A 1 97 ? 4.536 8.026 -9.453 1.00 94.69 97 GLU A C 1
ATOM 813 O O . GLU A 1 97 ? 4.864 8.394 -10.579 1.00 94.69 97 GLU A O 1
ATOM 818 N N . ARG A 1 98 ? 5.374 8.124 -8.416 1.00 94.38 98 ARG A N 1
ATOM 819 C CA . ARG A 1 98 ? 6.750 8.609 -8.566 1.00 94.38 98 ARG A CA 1
ATOM 820 C C . ARG A 1 98 ? 7.599 7.635 -9.376 1.00 94.38 98 ARG A C 1
ATOM 822 O O . ARG A 1 98 ? 8.413 8.073 -10.182 1.00 94.38 98 ARG A O 1
ATOM 829 N N . GLN A 1 99 ? 7.420 6.334 -9.165 1.00 93.88 99 GLN A N 1
ATOM 830 C CA . GLN A 1 99 ? 8.098 5.292 -9.934 1.00 93.88 99 GLN A CA 1
ATOM 831 C C . GLN A 1 99 ? 7.645 5.293 -11.393 1.00 93.88 99 GLN A C 1
ATOM 833 O O . GLN A 1 99 ? 8.4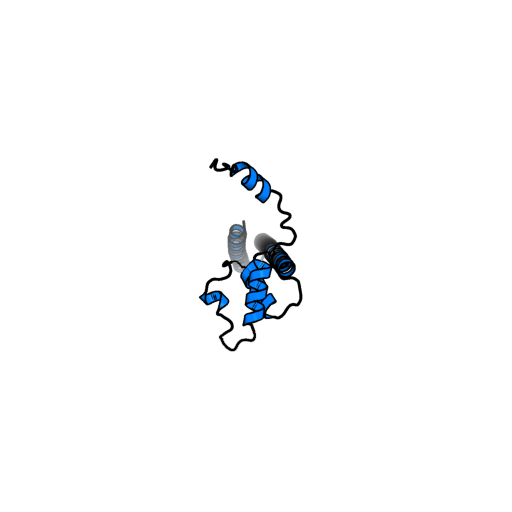99 5.238 -12.271 1.00 93.88 99 GLN A O 1
ATOM 838 N N . ALA A 1 100 ? 6.343 5.443 -11.648 1.00 92.62 100 ALA A N 1
ATOM 839 C CA . ALA A 1 100 ? 5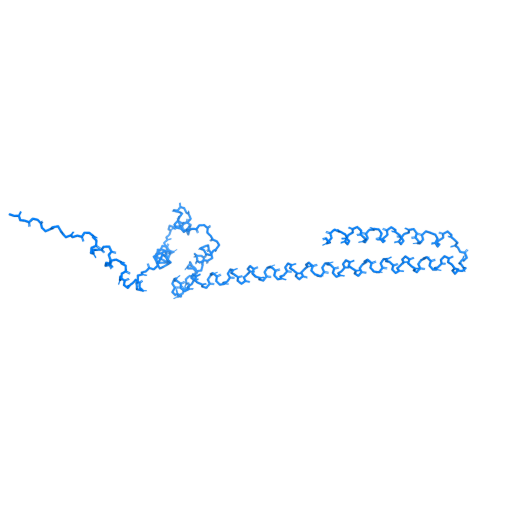.803 5.576 -12.997 1.00 92.62 100 ALA A CA 1
ATOM 840 C C . ALA A 1 100 ? 6.382 6.804 -13.715 1.00 92.62 100 ALA A C 1
ATOM 842 O O . ALA A 1 100 ? 6.944 6.659 -14.793 1.00 92.62 100 ALA A O 1
ATOM 843 N N . ARG A 1 101 ? 6.373 7.982 -13.071 1.00 93.94 101 ARG A N 1
ATOM 844 C CA . ARG A 1 101 ? 6.961 9.211 -13.639 1.00 93.94 101 ARG A CA 1
ATOM 845 C C . ARG A 1 101 ? 8.450 9.071 -13.951 1.00 93.94 101 ARG A C 1
ATOM 847 O O . ARG A 1 101 ? 8.900 9.518 -14.995 1.00 93.94 101 ARG A O 1
ATOM 854 N N . ARG A 1 102 ? 9.220 8.431 -13.065 1.00 93.31 102 ARG A N 1
ATOM 855 C CA . ARG A 1 102 ? 10.645 8.154 -13.315 1.00 93.31 102 ARG A CA 1
ATOM 856 C C . ARG A 1 102 ? 10.850 7.172 -14.464 1.00 93.31 102 ARG A C 1
ATOM 858 O O . ARG A 1 102 ? 11.804 7.320 -15.213 1.00 93.31 102 ARG A O 1
ATOM 865 N N . ALA A 1 103 ? 9.999 6.156 -14.579 1.00 91.69 103 ALA A N 1
ATOM 866 C CA . ALA A 1 103 ? 10.070 5.198 -15.676 1.00 91.69 103 ALA A CA 1
ATOM 867 C C . ALA A 1 103 ? 9.748 5.870 -17.019 1.00 91.69 103 ALA A C 1
ATOM 869 O O . ALA A 1 103 ? 10.471 5.647 -17.984 1.00 91.69 103 ALA A O 1
ATOM 870 N N . GLU A 1 104 ? 8.731 6.730 -17.050 1.00 91.88 104 GLU A N 1
ATOM 871 C CA . GLU A 1 104 ? 8.359 7.547 -18.209 1.00 91.88 104 GLU A CA 1
ATOM 872 C C . GLU A 1 104 ? 9.489 8.506 -18.612 1.00 91.88 104 GLU A C 1
ATOM 874 O O . GLU A 1 104 ? 9.908 8.521 -19.767 1.00 91.88 104 GLU A O 1
ATOM 879 N N . GLU A 1 105 ? 10.055 9.244 -17.652 1.00 93.00 105 GLU A N 1
ATOM 880 C CA . GLU A 1 105 ? 11.185 10.149 -17.891 1.00 93.00 105 GLU A CA 1
ATOM 881 C C . GLU A 1 105 ? 12.412 9.394 -18.422 1.00 93.00 105 GLU A C 1
ATOM 883 O O . GLU A 1 105 ? 12.992 9.787 -19.433 1.00 93.00 105 GLU A O 1
ATOM 888 N N . ASN A 1 106 ? 12.765 8.262 -17.809 1.00 93.00 106 ASN A N 1
ATOM 889 C CA . ASN A 1 106 ? 13.868 7.426 -18.279 1.00 93.00 106 ASN A CA 1
ATOM 890 C C . ASN A 1 106 ? 13.613 6.875 -19.690 1.00 93.00 106 ASN A C 1
ATOM 892 O O . ASN A 1 106 ? 14.526 6.863 -20.513 1.00 93.00 106 ASN A O 1
ATOM 896 N N . ALA A 1 107 ? 12.393 6.417 -19.984 1.00 91.12 107 ALA A N 1
ATOM 897 C CA . ALA A 1 107 ? 12.037 5.910 -21.306 1.00 91.12 107 ALA A CA 1
ATOM 898 C C . ALA A 1 107 ? 12.129 7.008 -22.371 1.00 91.12 107 ALA A C 1
ATOM 900 O O . ALA A 1 107 ? 12.634 6.760 -23.466 1.00 91.12 107 ALA A O 1
ATOM 901 N N . ARG A 1 108 ? 11.708 8.230 -22.030 1.00 92.00 108 ARG A N 1
ATOM 902 C CA . ARG A 1 108 ? 11.830 9.393 -22.906 1.00 92.00 108 ARG A CA 1
ATOM 903 C C . ARG A 1 108 ? 13.287 9.727 -23.215 1.00 92.00 108 ARG A C 1
ATOM 905 O O . ARG A 1 108 ? 13.613 9.917 -24.381 1.00 92.00 108 ARG A O 1
ATOM 912 N N . VAL A 1 109 ? 14.157 9.756 -22.203 1.00 93.31 109 VAL A N 1
ATOM 913 C CA . VAL A 1 109 ? 15.597 10.004 -22.399 1.00 93.31 109 VAL A CA 1
ATOM 914 C C . VAL A 1 109 ? 16.206 8.942 -23.316 1.00 93.31 109 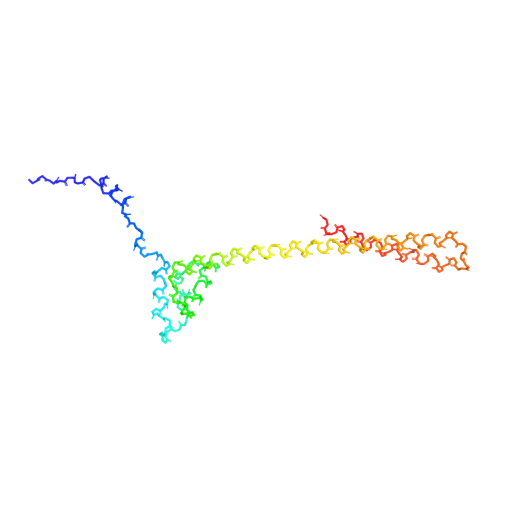VAL A C 1
ATOM 916 O O . VAL A 1 109 ? 16.864 9.285 -24.289 1.00 93.31 109 VAL A O 1
ATOM 919 N N . ILE A 1 110 ? 15.911 7.658 -23.081 1.00 91.81 110 ILE A N 1
ATOM 920 C CA . ILE A 1 110 ? 16.399 6.558 -23.931 1.00 91.81 110 ILE A CA 1
ATOM 921 C C . ILE A 1 110 ? 15.928 6.719 -25.383 1.00 91.81 110 ILE A C 1
ATOM 923 O O . ILE A 1 110 ? 16.685 6.452 -26.317 1.00 91.81 110 ILE A O 1
ATOM 927 N N . PHE A 1 111 ? 14.678 7.137 -25.586 1.00 90.19 111 PHE A N 1
ATOM 928 C CA . PHE A 1 111 ? 14.136 7.373 -26.919 1.00 90.19 111 PHE A CA 1
ATOM 929 C C . PHE A 1 111 ? 14.808 8.564 -27.617 1.00 90.19 111 PHE A C 1
ATOM 931 O O . PHE A 1 111 ? 15.185 8.452 -28.785 1.00 90.19 111 PHE A O 1
ATOM 938 N N . GLU A 1 112 ? 14.987 9.684 -26.914 1.00 92.88 112 GLU A N 1
ATOM 939 C CA . GLU A 1 112 ? 15.666 10.873 -27.441 1.00 92.88 112 GLU A CA 1
ATOM 940 C C . GLU A 1 112 ? 17.143 10.575 -27.775 1.00 92.88 112 GLU A C 1
ATOM 942 O O . GLU A 1 112 ? 17.594 10.925 -28.868 1.00 92.88 112 GLU A O 1
ATOM 947 N N . ASP A 1 113 ? 17.856 9.831 -26.923 1.00 92.94 113 ASP A N 1
ATOM 948 C CA . ASP A 1 113 ? 19.237 9.388 -27.165 1.00 92.94 113 ASP A CA 1
ATOM 949 C C . ASP A 1 113 ? 19.337 8.471 -28.394 1.00 92.94 113 ASP A C 1
ATOM 951 O O . ASP A 1 113 ? 20.179 8.678 -29.271 1.00 92.94 113 ASP A O 1
ATOM 955 N N . ALA A 1 114 ? 18.449 7.475 -28.510 1.00 87.94 114 ALA A N 1
ATOM 956 C CA . ALA A 1 114 ? 18.425 6.568 -29.659 1.00 87.94 114 ALA A CA 1
ATOM 957 C C . ALA A 1 114 ? 18.092 7.304 -30.967 1.00 87.94 114 ALA A C 1
ATOM 959 O O . ALA A 1 114 ? 18.582 6.948 -32.045 1.00 87.94 114 ALA A O 1
ATOM 960 N N . ARG A 1 115 ? 17.260 8.346 -30.885 1.00 91.88 115 ARG A N 1
ATOM 961 C CA . ARG A 1 115 ? 16.947 9.207 -32.022 1.00 91.88 115 ARG A CA 1
ATOM 962 C C . ARG A 1 115 ? 18.165 10.036 -32.431 1.00 91.88 115 ARG A C 1
ATOM 964 O O . ARG A 1 115 ? 18.463 10.083 -33.623 1.00 91.88 115 ARG A O 1
ATOM 971 N N . HIS A 1 116 ? 18.871 10.635 -31.474 1.00 92.44 116 HIS A N 1
ATOM 972 C CA . HIS A 1 116 ? 20.093 11.391 -31.742 1.00 92.44 116 HIS A CA 1
ATOM 973 C C . HIS A 1 116 ? 21.179 10.502 -32.361 1.00 92.44 116 HIS A C 1
ATOM 975 O O . HIS A 1 116 ? 21.742 10.862 -33.390 1.00 92.44 116 HIS A O 1
ATOM 981 N N . GLU A 1 117 ? 21.396 9.294 -31.826 1.00 88.19 117 GLU A N 1
ATOM 982 C CA . GLU A 1 117 ? 22.350 8.323 -32.385 1.00 88.19 117 GLU A CA 1
ATOM 983 C C . GLU A 1 117 ? 22.020 7.986 -33.850 1.00 88.19 117 GLU A C 1
ATOM 985 O O . GLU A 1 117 ? 22.908 7.919 -34.704 1.00 88.19 117 GLU A O 1
ATOM 990 N N . LYS A 1 118 ? 20.732 7.818 -34.180 1.00 88.50 118 LYS A N 1
ATOM 991 C CA . LYS A 1 118 ? 20.308 7.617 -35.570 1.00 88.50 118 LYS A CA 1
ATOM 992 C C . LYS A 1 118 ? 20.611 8.842 -36.436 1.00 88.50 118 LYS A C 1
ATOM 994 O O . LYS A 1 118 ? 21.089 8.678 -37.560 1.00 88.50 118 LYS A O 1
ATOM 999 N N . GLU A 1 119 ? 20.296 10.045 -35.965 1.00 88.75 119 GLU A N 1
ATOM 1000 C CA . GLU A 1 119 ? 20.535 11.297 -36.697 1.00 88.75 119 GLU A CA 1
ATOM 1001 C C . GLU A 1 119 ? 22.039 11.524 -36.948 1.00 88.75 119 GLU A C 1
ATOM 1003 O O . GLU A 1 119 ? 22.429 11.867 -38.068 1.00 88.75 119 GLU A O 1
ATOM 1008 N N . GLU A 1 120 ? 22.897 11.235 -35.967 1.00 87.81 120 GLU A N 1
ATOM 1009 C CA . GLU A 1 120 ? 24.359 11.274 -36.094 1.00 87.81 120 GLU A CA 1
ATOM 1010 C C . GLU A 1 120 ? 24.876 10.236 -37.092 1.00 87.81 120 GLU A C 1
ATOM 1012 O O . GLU A 1 120 ? 25.624 10.579 -38.010 1.00 87.81 120 GLU A O 1
ATOM 1017 N N . ALA A 1 121 ? 24.438 8.979 -36.975 1.00 84.25 121 ALA A N 1
ATOM 1018 C CA . ALA A 1 121 ? 24.836 7.912 -37.890 1.00 84.25 121 ALA A CA 1
ATOM 1019 C C . ALA A 1 121 ? 24.382 8.203 -39.335 1.00 84.25 121 ALA A C 1
ATOM 1021 O O . ALA A 1 121 ? 25.111 7.942 -40.293 1.00 84.25 121 ALA A O 1
ATOM 1022 N N . THR A 1 122 ? 23.201 8.808 -39.499 1.00 83.81 122 THR A N 1
ATOM 1023 C CA . THR A 1 122 ? 22.682 9.241 -40.806 1.00 83.81 122 THR A CA 1
ATOM 1024 C C . THR A 1 122 ? 23.471 10.430 -41.356 1.00 83.81 122 THR A C 1
ATOM 1026 O O . THR A 1 122 ? 23.752 10.484 -42.550 1.00 83.81 122 THR A O 1
ATOM 1029 N N . SER A 1 123 ? 23.880 11.370 -40.505 1.00 84.69 123 SER A N 1
ATOM 1030 C CA . SER A 1 123 ? 24.725 12.500 -40.909 1.00 84.69 123 SER A CA 1
ATOM 1031 C C . SER A 1 123 ? 26.126 12.037 -41.325 1.00 84.69 123 SER A C 1
ATOM 1033 O O . SER A 1 123 ? 26.677 12.539 -42.306 1.00 84.69 123 SER A O 1
ATOM 1035 N N . ALA A 1 124 ? 26.664 11.016 -40.650 1.00 81.31 124 ALA A N 1
ATOM 1036 C CA . ALA A 1 124 ? 27.952 10.405 -40.969 1.00 81.31 124 ALA A CA 1
ATOM 1037 C C . ALA A 1 124 ? 27.982 9.716 -42.349 1.00 81.31 124 ALA A C 1
ATOM 1039 O O . ALA A 1 124 ? 29.046 9.635 -42.957 1.00 81.31 124 ALA A O 1
ATOM 1040 N N . LEU A 1 125 ? 26.832 9.267 -42.875 1.00 73.81 125 LEU A N 1
ATOM 1041 C CA . LEU A 1 125 ? 26.701 8.771 -44.257 1.00 73.81 125 LEU A CA 1
ATOM 1042 C C . LEU A 1 125 ? 26.888 9.882 -45.308 1.00 73.81 125 LEU A C 1
ATOM 1044 O O . LEU A 1 125 ? 27.345 9.604 -46.415 1.00 73.81 125 LEU A O 1
ATOM 1048 N N . PHE A 1 126 ? 26.520 11.127 -44.985 1.00 71.12 126 PHE A N 1
ATOM 1049 C CA . PHE A 1 126 ? 26.621 12.269 -45.903 1.00 71.12 126 PHE A CA 1
ATOM 1050 C C . PHE A 1 126 ? 28.000 12.939 -45.879 1.00 71.12 126 PHE A C 1
ATOM 1052 O O . PHE A 1 126 ? 28.415 13.540 -46.872 1.00 71.12 126 PHE A O 1
ATOM 1059 N N . THR A 1 127 ? 28.736 12.826 -44.773 1.00 70.44 127 THR A N 1
ATOM 1060 C CA . THR A 1 127 ? 30.143 13.228 -44.702 1.00 70.44 127 THR A CA 1
ATOM 1061 C C . THR A 1 127 ? 31.022 12.113 -45.264 1.00 70.44 127 THR A C 1
ATOM 1063 O O . THR A 1 127 ? 31.030 11.015 -44.725 1.00 70.44 127 THR A O 1
ATOM 1066 N N . VAL A 1 128 ? 31.754 12.387 -46.348 1.00 58.81 128 VAL A N 1
ATOM 1067 C CA . VAL A 1 128 ? 32.597 11.434 -47.099 1.00 58.81 128 VAL A CA 1
ATOM 1068 C C . VAL A 1 128 ? 33.481 10.583 -46.168 1.00 58.81 128 VAL A C 1
ATOM 1070 O O . VAL A 1 128 ? 34.560 11.009 -45.761 1.00 58.81 128 VAL A O 1
ATOM 1073 N N . SER A 1 129 ? 33.019 9.376 -45.835 1.00 55.62 129 SER A N 1
ATOM 1074 C CA . SER A 1 129 ? 33.753 8.385 -45.045 1.00 55.62 129 SER A CA 1
ATOM 1075 C C . SER A 1 129 ? 34.354 7.330 -45.971 1.00 55.62 129 SER A C 1
ATOM 1077 O O . SER A 1 129 ? 33.699 6.852 -46.896 1.00 55.62 129 SER A O 1
ATOM 1079 N N . ALA A 1 130 ? 35.613 6.965 -45.720 1.00 58.12 130 ALA A N 1
ATOM 1080 C CA . ALA A 1 130 ? 36.382 6.004 -46.511 1.00 58.12 130 ALA A CA 1
ATOM 1081 C C . ALA A 1 130 ? 35.844 4.557 -46.443 1.00 58.12 130 ALA A C 1
ATOM 1083 O O . ALA A 1 130 ? 36.295 3.717 -47.218 1.00 58.12 130 ALA A O 1
ATOM 1084 N N . ASP A 1 131 ? 34.879 4.271 -45.557 1.00 68.25 131 ASP A N 1
ATOM 1085 C CA . ASP A 1 131 ? 34.263 2.950 -45.406 1.00 68.25 131 ASP A CA 1
ATOM 1086 C C . ASP A 1 131 ? 32.724 3.038 -45.352 1.00 68.25 131 ASP A C 1
ATOM 1088 O O . ASP A 1 131 ? 32.089 3.221 -44.305 1.00 68.25 131 ASP A O 1
ATOM 1092 N N . ALA A 1 132 ? 32.113 2.937 -46.534 1.00 68.75 132 ALA A N 1
ATOM 1093 C CA . ALA A 1 132 ? 30.664 2.995 -46.725 1.00 68.75 132 ALA A CA 1
ATOM 1094 C C . ALA A 1 132 ? 29.923 1.810 -46.072 1.00 68.75 132 ALA A C 1
ATOM 1096 O O . ALA A 1 132 ? 28.761 1.941 -45.691 1.00 68.75 132 ALA A O 1
ATOM 1097 N N . ASN A 1 133 ? 30.578 0.655 -45.910 1.00 76.00 133 ASN A N 1
ATOM 1098 C CA . ASN A 1 133 ? 29.948 -0.514 -45.293 1.00 76.00 133 ASN A CA 1
ATOM 1099 C C . ASN A 1 133 ? 29.834 -0.348 -43.775 1.00 76.00 133 ASN A C 1
ATOM 1101 O O . ASN A 1 133 ? 28.762 -0.587 -43.218 1.00 76.00 133 ASN A O 1
ATOM 1105 N N . ALA A 1 134 ? 30.899 0.126 -43.122 1.00 74.31 134 ALA A N 1
ATOM 1106 C CA . ALA A 1 134 ? 30.896 0.377 -41.680 1.00 74.31 134 ALA A CA 1
ATOM 1107 C C . ALA A 1 134 ? 29.860 1.446 -41.273 1.00 74.31 134 ALA A C 1
ATOM 1109 O O . ALA A 1 134 ? 29.193 1.323 -40.245 1.00 74.31 134 ALA A O 1
ATOM 1110 N N . THR A 1 135 ? 29.671 2.474 -42.105 1.00 76.00 135 THR A N 1
ATOM 1111 C CA . THR A 1 135 ? 28.674 3.537 -41.875 1.00 76.00 135 THR A CA 1
ATOM 1112 C C . THR A 1 135 ? 27.235 3.058 -42.098 1.00 76.00 135 THR A C 1
ATOM 1114 O O . THR A 1 135 ? 26.363 3.356 -41.281 1.00 76.00 135 THR A O 1
ATOM 1117 N N . HIS A 1 136 ? 26.970 2.244 -43.128 1.00 79.94 136 HIS A N 1
ATOM 1118 C CA . HIS A 1 136 ? 25.654 1.621 -43.329 1.00 79.94 136 HIS A CA 1
ATOM 1119 C C . HIS A 1 136 ? 25.261 0.656 -42.197 1.00 79.94 136 HIS A C 1
ATOM 1121 O O . HIS A 1 136 ? 24.094 0.611 -41.797 1.00 79.94 136 HIS A O 1
ATOM 1127 N N . GLU A 1 137 ? 26.216 -0.110 -41.665 1.00 83.94 137 GLU A N 1
ATOM 1128 C CA . GLU A 1 137 ? 25.979 -1.011 -40.534 1.00 83.94 137 GLU A CA 1
ATOM 1129 C C . GLU A 1 137 ? 25.683 -0.237 -39.239 1.00 83.94 137 GLU A C 1
ATOM 1131 O O . GLU A 1 137 ? 24.755 -0.591 -38.508 1.00 83.94 137 GLU A O 1
ATOM 1136 N N . ALA A 1 138 ? 26.391 0.873 -38.997 1.00 81.50 138 ALA A N 1
ATOM 1137 C CA . ALA A 1 138 ? 26.127 1.765 -37.868 1.00 81.50 138 ALA A CA 1
ATOM 1138 C C . ALA A 1 138 ? 24.698 2.334 -37.898 1.00 81.50 138 ALA A C 1
ATOM 1140 O O . ALA A 1 138 ? 23.994 2.287 -36.889 1.00 81.50 138 ALA A O 1
ATOM 1141 N N . VAL A 1 139 ? 24.225 2.781 -39.066 1.00 83.75 139 VAL A N 1
ATOM 1142 C CA . VAL A 1 139 ? 22.856 3.301 -39.240 1.00 83.75 139 VAL A CA 1
ATOM 1143 C C . VAL A 1 139 ? 21.813 2.218 -38.983 1.00 83.75 139 VAL A C 1
ATOM 1145 O O . VAL A 1 139 ? 20.844 2.450 -38.263 1.00 83.75 139 VAL A O 1
ATOM 1148 N N . ARG A 1 140 ? 22.022 1.006 -39.509 1.00 86.44 140 ARG A N 1
ATOM 1149 C CA . ARG A 1 140 ? 21.106 -0.122 -39.286 1.00 86.44 140 ARG A CA 1
ATOM 1150 C C . ARG A 1 140 ? 21.016 -0.504 -37.806 1.00 86.44 140 ARG A C 1
ATOM 1152 O O . ARG A 1 140 ? 19.930 -0.815 -37.316 1.00 86.44 140 ARG A O 1
ATOM 1159 N N . ASN A 1 141 ? 22.139 -0.470 -37.093 1.00 86.81 141 ASN A N 1
ATOM 1160 C CA . ASN A 1 141 ? 22.181 -0.735 -35.658 1.00 86.81 141 ASN A CA 1
ATOM 1161 C C . ASN A 1 141 ? 21.467 0.362 -34.854 1.00 86.81 141 ASN A C 1
ATOM 1163 O O . ASN A 1 141 ? 20.665 0.034 -33.977 1.00 86.81 141 ASN A O 1
ATOM 1167 N N . ALA A 1 142 ? 21.679 1.637 -35.194 1.00 84.38 142 ALA A N 1
ATOM 1168 C CA . ALA A 1 142 ? 20.969 2.759 -34.580 1.00 84.38 142 ALA A CA 1
ATOM 1169 C C . ALA A 1 142 ? 19.448 2.687 -34.829 1.00 84.38 142 ALA A C 1
ATOM 1171 O O . ALA A 1 142 ? 18.654 2.885 -33.912 1.00 84.38 142 ALA A O 1
ATOM 1172 N N . GLU A 1 143 ? 19.012 2.302 -36.034 1.00 87.56 143 GLU A N 1
ATOM 1173 C CA . GLU A 1 143 ? 17.590 2.096 -36.340 1.00 87.56 143 GLU A CA 1
ATOM 1174 C C . GLU A 1 143 ? 16.951 0.960 -35.535 1.00 87.56 143 GLU A C 1
ATOM 1176 O O . GLU A 1 143 ? 15.808 1.088 -35.093 1.00 87.56 143 GLU A O 1
ATOM 1181 N N . MET A 1 144 ? 17.667 -0.150 -35.326 1.00 88.12 144 MET A N 1
ATOM 1182 C CA . MET A 1 144 ? 17.172 -1.238 -34.477 1.00 88.12 144 MET A CA 1
ATOM 1183 C C . MET A 1 144 ? 17.015 -0.793 -33.019 1.00 88.12 144 MET A C 1
ATOM 1185 O O . MET A 1 144 ? 16.014 -1.138 -32.390 1.00 88.12 144 MET A O 1
ATOM 1189 N N . ARG A 1 145 ? 17.957 0.002 -32.493 1.00 85.44 145 ARG A N 1
ATOM 1190 C CA . ARG A 1 145 ? 17.863 0.558 -31.134 1.00 85.44 145 ARG A CA 1
ATOM 1191 C C . ARG A 1 145 ? 16.720 1.554 -30.998 1.00 85.44 145 ARG A C 1
ATOM 1193 O O . ARG A 1 145 ? 15.962 1.441 -30.040 1.00 85.44 145 ARG A O 1
ATOM 1200 N N . LEU A 1 146 ? 16.532 2.443 -31.975 1.00 86.94 146 LEU A N 1
ATOM 1201 C CA . LEU A 1 146 ? 15.409 3.382 -31.991 1.00 86.94 146 LEU A CA 1
ATOM 1202 C C . LEU A 1 146 ? 14.063 2.650 -31.988 1.00 86.94 146 LEU A C 1
ATOM 1204 O O . LEU A 1 146 ? 13.206 2.976 -31.176 1.00 86.94 146 LEU A O 1
ATOM 1208 N N . ARG A 1 147 ? 13.890 1.610 -32.817 1.00 87.00 147 ARG A N 1
ATOM 1209 C CA . ARG A 1 147 ? 12.655 0.803 -32.810 1.00 87.00 147 ARG A CA 1
ATOM 1210 C C . ARG A 1 147 ? 12.424 0.088 -31.477 1.00 87.00 147 ARG A C 1
ATOM 1212 O O . ARG A 1 147 ? 11.285 -0.031 -31.038 1.00 87.00 147 ARG A O 1
ATOM 1219 N N . GLY A 1 148 ? 13.489 -0.399 -30.836 1.00 85.12 148 GLY A N 1
ATOM 1220 C CA . GLY A 1 148 ? 13.405 -1.007 -29.505 1.00 85.12 148 GLY A CA 1
ATOM 1221 C C . GLY A 1 148 ? 13.011 -0.003 -28.417 1.00 85.12 148 GLY A C 1
ATOM 1222 O O . GLY A 1 148 ? 12.174 -0.311 -27.565 1.00 85.12 148 GLY A O 1
ATOM 1223 N N . ALA A 1 149 ? 13.573 1.205 -28.472 1.00 83.56 149 ALA A N 1
ATOM 1224 C CA . ALA A 1 149 ? 13.240 2.303 -27.571 1.00 83.56 149 ALA A CA 1
ATOM 1225 C C . ALA A 1 149 ? 11.797 2.792 -27.779 1.00 83.56 149 ALA A C 1
ATOM 1227 O O . ALA A 1 149 ? 11.062 2.928 -26.809 1.00 83.56 149 ALA A O 1
ATOM 1228 N N . GLU A 1 150 ? 11.361 2.957 -29.029 1.00 84.25 150 GLU A N 1
ATOM 1229 C CA . GLU A 1 150 ? 9.994 3.342 -29.404 1.00 84.25 150 GLU A CA 1
ATOM 1230 C C . GLU A 1 150 ? 8.958 2.318 -28.923 1.00 84.25 150 GLU A C 1
ATOM 1232 O O . GLU A 1 150 ? 7.954 2.680 -28.317 1.00 84.25 150 GLU A O 1
ATOM 1237 N N . ALA A 1 151 ? 9.225 1.022 -29.110 1.00 84.69 151 ALA A N 1
ATOM 1238 C CA . ALA A 1 151 ? 8.349 -0.034 -28.608 1.00 84.69 151 ALA A CA 1
ATOM 1239 C C . ALA A 1 151 ? 8.259 -0.037 -27.073 1.00 84.69 151 ALA A C 1
ATOM 1241 O O . ALA A 1 151 ? 7.194 -0.305 -26.527 1.00 84.69 151 ALA A O 1
ATOM 1242 N N . SER A 1 152 ? 9.358 0.268 -26.379 1.00 80.19 152 SER A N 1
ATOM 1243 C CA . SER A 1 152 ? 9.384 0.346 -24.912 1.00 80.19 152 SER A CA 1
ATOM 1244 C C . SER A 1 152 ? 8.673 1.595 -24.388 1.00 80.19 152 SER A C 1
ATOM 1246 O O . SER A 1 152 ? 7.984 1.520 -23.375 1.00 80.19 152 SER A O 1
ATOM 1248 N N . PHE A 1 153 ? 8.804 2.722 -25.089 1.00 80.12 153 PHE A N 1
ATOM 1249 C CA . PHE A 1 153 ? 8.121 3.977 -24.785 1.00 80.12 153 PHE A CA 1
ATOM 1250 C C . PHE A 1 153 ? 6.599 3.850 -24.977 1.00 80.12 153 PHE A C 1
ATOM 1252 O O . PHE A 1 153 ? 5.837 4.162 -24.068 1.00 80.12 153 PHE A O 1
ATOM 1259 N N . ASN A 1 154 ? 6.157 3.256 -26.091 1.00 81.94 154 ASN A N 1
ATOM 1260 C CA . ASN A 1 154 ? 4.736 3.038 -26.398 1.00 81.94 154 ASN A CA 1
ATOM 1261 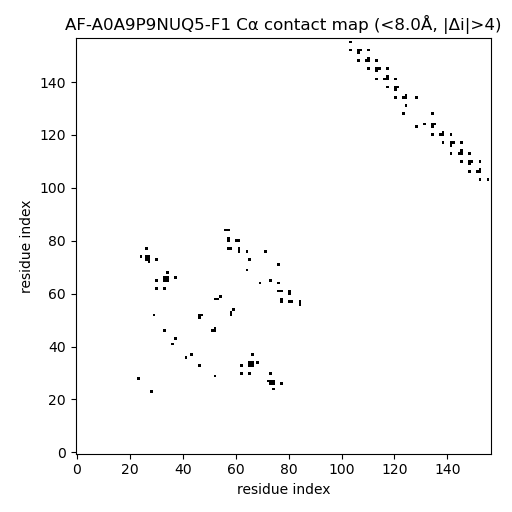C C . ASN A 1 154 ? 4.027 2.038 -25.463 1.00 81.94 154 ASN A C 1
ATOM 1263 O O . ASN A 1 154 ? 2.810 1.922 -25.511 1.00 81.94 154 ASN A O 1
ATOM 1267 N N . LEU A 1 155 ? 4.765 1.262 -24.661 1.00 79.44 155 LEU A N 1
ATOM 1268 C CA . LEU A 1 155 ? 4.188 0.376 -23.638 1.00 79.44 155 LEU A CA 1
ATOM 1269 C C . LEU A 1 155 ? 3.918 1.098 -22.309 1.00 79.44 155 LEU A C 1
ATOM 1271 O O . LEU A 1 155 ? 3.322 0.502 -21.410 1.00 79.44 155 LEU A O 1
ATOM 1275 N N . ILE A 1 156 ? 4.416 2.329 -22.163 1.00 75.31 156 ILE A N 1
ATOM 1276 C CA . ILE A 1 156 ? 4.296 3.146 -20.952 1.00 75.31 156 ILE A CA 1
ATOM 1277 C C . ILE A 1 156 ? 3.170 4.193 -21.093 1.00 75.31 156 ILE A C 1
ATOM 1279 O O . ILE A 1 156 ? 2.591 4.559 -20.070 1.00 75.31 156 ILE A O 1
ATOM 1283 N N . GLU A 1 157 ? 2.833 4.622 -22.319 1.00 57.59 157 GLU A N 1
ATOM 1284 C CA . GLU A 1 157 ? 1.645 5.443 -22.657 1.00 57.59 157 GLU A CA 1
ATOM 1285 C C . GLU A 1 157 ? 0.341 4.626 -22.735 1.00 57.59 157 GLU A C 1
ATOM 1287 O O . GLU A 1 157 ? -0.709 5.159 -22.298 1.00 57.59 157 GLU A O 1
#

Foldseek 3Di:
DDDDPPDPVVVVVVVVPPPCVVPQDLQNVVLCVLLVCLPPPPDNCVCVVVVSDDPDQLRVQLSVVSSVVDPDDRVVSSVVSVVVVVVVVVVVVVVVVVVLVVQLVVLVVQLVVLVVQLVVLVVVCVPDDPDNPVSVVSNVVSVVSNVVSVVSNVVSD

pLDDT: mean 80.35, std 15.41, range [34.53, 96.0]